Protein AF-A0A2E8X3C1-F1 (afdb_monomer_lite)

Foldseek 3Di:
DDPLVVLVVLLVCLVVVLVVLLVCLVPPPPDQQLVSLVVSLVSNVSNLVSLVVLCVVPPDPLSVQLSVLLVQLSVQLSVLSNQCRVPPPDPVSPVVSVVSNLSSLLSNLSSQLSNLVRVCVDPSHDNVVSVVSNVVSVVVSCCSHPVDDVVVVVVVPD

Sequence (158 aa):
MTDKMVNGILFIVAGLGSIAAYLILGETGILDQSHTEKIAAYTLLTIPLAFMMTRNIERNNFIDSGLLIMIVGLSMGLVSDAINSSGATGADSTLFGDAIAWTGWSSMYLGIFITGIGYLRTNLFPQWLSALLSVTSFAMFAFLAVLNGEQLLSNGET

Radius of gyration: 17.05 Å; chains: 1; bounding box: 37×25×58 Å

Secondary structure (DSSP, 8-state):
--HHHHHHHHHHHHHHHHHHHHHHHHHS-SS-HHHHHHHHHHHHTHHHHHHHHHHTTS--HHHHHHHHHHHHHHHHHHHHHHHHHTT--SHHHHHHHHHHHHHHHHHHHHHHHHHHHHHHTSSSS-HHHHHHHHHHHHHHHHHHHHSSHHHHHHTS--

pLDDT: mean 79.9, std 12.93, range [41.78, 95.81]

Structure (mmCIF, N/CA/C/O backbone):
data_AF-A0A2E8X3C1-F1
#
_entry.id   AF-A0A2E8X3C1-F1
#
loop_
_atom_site.group_PDB
_atom_site.id
_atom_site.type_symbol
_atom_site.label_atom_id
_atom_site.label_alt_id
_atom_site.label_comp_id
_atom_site.label_asym_id
_atom_site.label_entity_id
_atom_site.label_seq_id
_atom_site.pdbx_PDB_ins_code
_atom_site.Cartn_x
_atom_site.Cartn_y
_atom_site.Cartn_z
_atom_site.occupancy
_atom_site.B_iso_or_equiv
_atom_site.auth_seq_id
_atom_site.auth_comp_id
_atom_site.auth_asym_id
_atom_site.auth_atom_id
_atom_site.pdbx_PDB_model_num
ATOM 1 N N . MET A 1 1 ? 0.989 7.546 26.681 1.00 55.31 1 MET A N 1
ATOM 2 C CA . MET A 1 1 ? 0.547 7.391 25.277 1.00 55.31 1 MET A CA 1
ATOM 3 C C . MET A 1 1 ? -0.078 6.011 25.166 1.00 55.31 1 MET A C 1
ATOM 5 O O . MET A 1 1 ? 0.496 5.100 25.743 1.00 55.31 1 MET A O 1
ATOM 9 N N . THR A 1 2 ? -1.256 5.845 24.562 1.00 76.69 2 THR A N 1
ATOM 10 C CA . THR A 1 2 ? -1.852 4.502 24.422 1.00 76.69 2 THR A CA 1
ATOM 11 C C . THR A 1 2 ? -1.201 3.769 23.250 1.00 76.69 2 THR A C 1
ATOM 13 O O . THR A 1 2 ? -0.805 4.415 22.279 1.00 76.69 2 THR A O 1
ATOM 16 N N . ASP A 1 3 ? -1.132 2.439 23.295 1.00 67.62 3 ASP A N 1
ATOM 17 C CA . ASP A 1 3 ? -0.560 1.627 22.205 1.00 67.62 3 ASP A CA 1
ATOM 18 C C . ASP A 1 3 ? -1.222 1.938 20.852 1.00 67.62 3 ASP A C 1
ATOM 20 O O . ASP A 1 3 ? -0.575 1.991 19.811 1.00 67.62 3 ASP A O 1
ATOM 24 N N . LYS A 1 4 ? -2.515 2.275 20.882 1.00 65.69 4 LYS A N 1
ATOM 25 C CA . LYS A 1 4 ? -3.293 2.728 19.722 1.00 65.69 4 LYS A CA 1
ATOM 26 C C . LYS A 1 4 ? -2.738 4.008 19.089 1.00 65.69 4 LYS A C 1
ATOM 28 O O . LYS A 1 4 ? -2.630 4.093 17.872 1.00 65.69 4 LYS A O 1
ATOM 33 N N . MET A 1 5 ? -2.349 4.994 19.900 1.00 65.75 5 MET 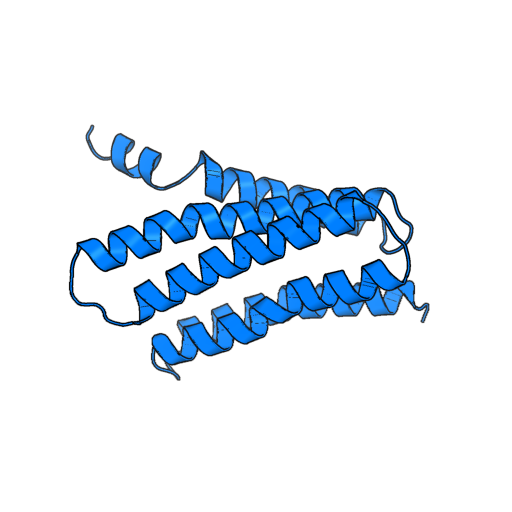A N 1
ATOM 34 C CA . MET A 1 5 ? -1.742 6.232 19.396 1.00 65.75 5 MET A CA 1
ATOM 35 C C . MET A 1 5 ? -0.353 5.988 18.800 1.00 65.75 5 MET A C 1
ATOM 37 O O . MET A 1 5 ? -0.009 6.608 17.799 1.00 65.75 5 MET A O 1
ATOM 41 N N . VAL A 1 6 ? 0.432 5.084 19.393 1.00 74.62 6 VAL A N 1
ATOM 42 C CA . VAL A 1 6 ? 1.778 4.748 18.905 1.00 74.62 6 VAL A CA 1
ATOM 43 C C . VAL A 1 6 ? 1.698 4.046 17.549 1.00 74.62 6 VAL A C 1
ATOM 45 O O . VAL A 1 6 ? 2.358 4.477 16.608 1.00 74.62 6 VAL A O 1
ATOM 48 N N . ASN A 1 7 ? 0.824 3.047 17.402 1.00 71.69 7 ASN A N 1
ATOM 49 C CA . ASN A 1 7 ? 0.598 2.373 16.117 1.00 71.69 7 ASN A CA 1
ATOM 50 C C . ASN A 1 7 ? 0.016 3.324 15.062 1.00 71.69 7 ASN A C 1
ATOM 52 O O . ASN A 1 7 ? 0.443 3.302 13.910 1.00 71.69 7 ASN A O 1
ATOM 56 N N . GLY A 1 8 ? -0.883 4.214 15.495 1.00 69.31 8 GLY A N 1
ATOM 57 C CA . GLY A 1 8 ? -1.344 5.402 14.774 1.00 69.31 8 GLY A CA 1
ATOM 58 C C . GLY A 1 8 ? -0.228 6.161 14.066 1.00 69.31 8 GLY A C 1
ATOM 59 O O . GLY A 1 8 ? -0.258 6.387 12.858 1.00 69.31 8 GLY A O 1
ATOM 60 N N . ILE A 1 9 ? 0.768 6.557 14.848 1.00 74.19 9 ILE A N 1
ATOM 61 C CA . ILE A 1 9 ? 1.881 7.389 14.397 1.00 74.19 9 ILE A CA 1
ATOM 62 C C . ILE A 1 9 ? 2.865 6.586 13.558 1.00 74.19 9 ILE A C 1
ATOM 64 O O . ILE A 1 9 ? 3.290 7.076 12.519 1.00 74.19 9 ILE A O 1
ATOM 68 N N . LEU A 1 10 ? 3.192 5.355 13.957 1.00 74.81 10 LEU A N 1
ATOM 69 C CA . LEU A 1 10 ? 4.074 4.482 13.178 1.00 74.81 10 LEU A CA 1
ATOM 70 C C . LEU A 1 10 ? 3.518 4.239 11.773 1.00 74.81 10 LEU A C 1
ATOM 72 O O . LEU A 1 10 ? 4.270 4.269 10.804 1.00 74.81 10 LEU A O 1
ATOM 76 N N . PHE A 1 11 ? 2.200 4.083 11.657 1.00 73.81 11 PHE A N 1
ATOM 77 C CA . PHE A 1 11 ? 1.514 3.962 10.380 1.00 73.81 11 PHE A CA 1
ATOM 78 C C . PHE A 1 11 ? 1.674 5.211 9.498 1.00 73.81 11 PHE A C 1
ATOM 80 O O . PHE A 1 11 ? 2.065 5.106 8.336 1.00 73.81 11 PHE A O 1
ATOM 87 N N . ILE A 1 12 ? 1.424 6.399 10.059 1.00 76.00 12 ILE A N 1
ATOM 88 C CA . ILE A 1 12 ? 1.573 7.676 9.344 1.00 76.00 12 ILE A CA 1
ATOM 89 C C . ILE A 1 12 ? 3.032 7.906 8.931 1.00 76.00 12 ILE A C 1
ATOM 91 O O . ILE A 1 12 ? 3.294 8.311 7.801 1.00 76.00 12 ILE A O 1
ATOM 95 N N . VAL A 1 13 ? 3.982 7.628 9.826 1.00 80.00 13 VAL A N 1
ATOM 96 C CA . VAL A 1 13 ? 5.418 7.800 9.576 1.00 80.00 13 VAL A CA 1
ATOM 97 C C . VAL A 1 13 ? 5.910 6.834 8.500 1.00 80.00 13 VAL A C 1
ATOM 99 O O . VAL A 1 13 ? 6.652 7.260 7.623 1.00 80.00 13 VAL A O 1
ATOM 102 N N . ALA A 1 14 ? 5.478 5.571 8.509 1.00 77.19 14 ALA A N 1
ATOM 103 C CA . ALA A 1 14 ? 5.839 4.610 7.467 1.00 77.19 14 ALA A CA 1
ATOM 104 C C . ALA A 1 14 ? 5.252 5.002 6.099 1.00 77.19 14 ALA A C 1
ATOM 106 O O . ALA A 1 14 ? 5.962 5.004 5.093 1.00 77.19 14 ALA A O 1
ATOM 107 N N . GLY A 1 15 ? 3.976 5.401 6.062 1.00 73.44 15 GLY A N 1
ATOM 108 C CA . GLY A 1 15 ? 3.302 5.843 4.838 1.00 73.44 15 GLY A CA 1
ATOM 109 C C . GLY A 1 15 ? 3.910 7.106 4.230 1.00 73.44 15 GLY A C 1
ATOM 110 O O . GLY A 1 15 ? 4.277 7.118 3.061 1.00 73.44 15 GLY A O 1
ATOM 111 N N . LEU A 1 16 ? 4.055 8.170 5.019 1.00 78.12 16 LEU A N 1
ATOM 112 C CA . LEU A 1 16 ? 4.604 9.437 4.526 1.00 78.12 16 LEU A CA 1
ATOM 113 C C . LEU A 1 16 ? 6.117 9.375 4.325 1.00 78.12 16 LEU A C 1
ATOM 115 O O . LEU A 1 16 ? 6.626 9.947 3.367 1.00 78.12 16 LEU A O 1
ATOM 119 N N . GLY A 1 17 ? 6.835 8.682 5.209 1.00 77.25 17 GLY A N 1
ATOM 120 C CA . GLY A 1 17 ? 8.289 8.564 5.145 1.00 77.25 17 GLY A CA 1
ATOM 121 C C . GLY A 1 17 ? 8.756 7.832 3.892 1.00 77.25 17 GLY A C 1
ATOM 122 O O . GLY A 1 17 ? 9.735 8.247 3.278 1.00 77.25 17 GLY A O 1
ATOM 123 N N . SER A 1 18 ? 8.027 6.799 3.466 1.00 74.00 18 SER A N 1
ATOM 124 C CA . SER A 1 18 ? 8.347 6.067 2.238 1.00 74.00 18 SER A CA 1
ATOM 125 C C . SER A 1 18 ? 8.106 6.875 0.967 1.00 74.00 18 SER A C 1
ATOM 127 O O . SER A 1 18 ? 8.968 6.893 0.091 1.00 74.00 18 SER A O 1
ATOM 129 N N . ILE A 1 19 ? 7.005 7.624 0.902 1.00 74.38 19 ILE A N 1
ATOM 130 C CA . ILE A 1 19 ? 6.716 8.524 -0.224 1.00 74.38 19 ILE A CA 1
ATOM 131 C C . ILE A 1 19 ? 7.715 9.689 -0.266 1.00 74.38 19 ILE A C 1
ATOM 133 O O . ILE A 1 19 ? 8.220 10.036 -1.330 1.00 74.38 19 ILE A O 1
ATOM 137 N N . ALA A 1 20 ? 8.043 10.281 0.884 1.00 76.31 20 ALA A N 1
ATOM 138 C CA . ALA A 1 20 ? 9.022 11.362 0.959 1.00 76.31 20 ALA A CA 1
ATOM 139 C C . ALA A 1 20 ? 10.423 10.896 0.535 1.00 76.31 20 ALA A C 1
ATOM 141 O O . ALA A 1 20 ? 11.105 11.612 -0.193 1.00 76.31 20 ALA A O 1
ATOM 142 N N . ALA A 1 21 ? 10.839 9.691 0.942 1.00 71.19 21 ALA A N 1
ATOM 143 C CA . ALA A 1 21 ? 12.101 9.106 0.500 1.00 71.19 21 ALA A CA 1
ATOM 144 C C . ALA A 1 21 ? 12.136 8.917 -1.024 1.00 71.19 21 ALA A C 1
ATOM 146 O O . ALA A 1 21 ? 13.136 9.268 -1.644 1.00 71.19 21 ALA A O 1
ATOM 147 N N . TYR A 1 22 ? 11.041 8.435 -1.624 1.00 71.19 22 TYR A N 1
ATOM 148 C CA . TYR A 1 22 ? 10.916 8.316 -3.079 1.00 71.19 22 TYR A CA 1
ATOM 149 C C . TYR A 1 22 ? 11.079 9.671 -3.784 1.00 71.19 22 TYR A C 1
ATOM 151 O O . TYR A 1 22 ? 11.942 9.807 -4.646 1.00 71.19 22 TYR A O 1
ATOM 159 N N . LEU A 1 23 ? 10.324 10.696 -3.370 1.00 74.06 23 LEU A N 1
ATOM 160 C CA . LEU A 1 23 ? 10.369 12.022 -4.003 1.00 74.06 23 LEU A CA 1
ATOM 161 C C . LEU A 1 23 ? 11.751 12.685 -3.878 1.00 74.06 23 LEU A C 1
ATOM 163 O O . LEU A 1 23 ? 12.280 13.210 -4.854 1.00 74.06 23 LEU A O 1
ATOM 167 N N . ILE A 1 24 ? 12.366 12.623 -2.692 1.00 73.38 24 ILE A N 1
ATOM 168 C CA . ILE A 1 24 ? 13.676 13.243 -2.441 1.00 73.38 24 ILE A CA 1
ATOM 169 C C . ILE A 1 24 ? 14.775 12.543 -3.246 1.00 73.38 24 ILE A C 1
ATOM 171 O O . ILE A 1 24 ? 15.628 13.206 -3.832 1.00 73.38 24 ILE A O 1
ATOM 175 N N . LEU A 1 25 ? 14.794 11.211 -3.278 1.00 67.25 25 LEU A N 1
ATOM 176 C CA . LEU A 1 25 ? 15.843 10.476 -3.989 1.00 67.25 25 LEU A CA 1
ATOM 177 C C . LEU A 1 25 ? 15.652 10.531 -5.512 1.00 67.25 25 LEU A C 1
ATOM 179 O O . LEU A 1 25 ? 16.645 10.586 -6.235 1.00 67.25 25 LEU A O 1
ATOM 183 N N . GLY A 1 26 ? 14.401 10.583 -5.982 1.00 63.66 26 GLY A N 1
ATOM 184 C CA . GLY A 1 26 ? 14.023 10.766 -7.387 1.00 63.66 26 GLY A CA 1
ATOM 185 C C . GLY A 1 26 ? 14.510 12.082 -7.982 1.00 63.66 26 GLY A C 1
ATOM 186 O O . GLY A 1 26 ? 15.175 12.090 -9.015 1.00 63.66 26 GLY A O 1
ATOM 187 N N . GLU A 1 27 ? 14.211 13.202 -7.323 1.00 62.44 27 GLU A N 1
ATOM 188 C CA . GLU A 1 27 ? 14.432 14.535 -7.901 1.00 62.44 27 GLU A CA 1
ATOM 189 C C . GLU A 1 27 ? 15.854 15.075 -7.708 1.00 62.44 27 GLU A C 1
ATOM 191 O O . GLU A 1 27 ? 16.288 15.964 -8.440 1.00 62.44 27 GLU A O 1
ATOM 196 N N . THR A 1 28 ? 16.604 14.564 -6.730 1.00 62.72 28 THR A N 1
ATOM 197 C CA . THR A 1 28 ? 17.906 15.149 -6.369 1.00 62.72 28 THR A CA 1
ATOM 198 C C . THR A 1 28 ? 19.052 14.754 -7.299 1.00 62.72 28 THR A C 1
ATOM 200 O O . THR A 1 28 ? 20.099 15.401 -7.261 1.00 62.72 28 THR A O 1
ATOM 203 N N . GLY A 1 29 ? 18.899 13.706 -8.118 1.00 63.56 29 GLY A N 1
ATOM 204 C CA . GLY A 1 29 ? 19.942 13.231 -9.040 1.00 63.56 29 GLY A CA 1
ATOM 205 C C . GLY A 1 29 ? 21.239 12.771 -8.354 1.00 63.56 29 GLY A C 1
ATOM 206 O O . GLY A 1 29 ? 22.264 12.615 -9.014 1.00 63.56 29 GLY A O 1
ATOM 207 N N . ILE A 1 30 ? 21.214 12.581 -7.028 1.00 67.81 30 ILE A N 1
ATOM 208 C CA . ILE A 1 30 ? 22.369 12.154 -6.220 1.00 67.81 30 ILE A CA 1
ATOM 209 C C . ILE A 1 30 ? 22.742 10.697 -6.527 1.00 67.81 30 ILE A C 1
ATOM 211 O O . ILE A 1 30 ? 23.906 10.312 -6.417 1.00 67.81 30 ILE A O 1
ATOM 215 N N . LEU A 1 31 ? 21.752 9.890 -6.905 1.00 70.38 31 LEU A N 1
ATOM 216 C CA . LEU A 1 31 ? 21.889 8.484 -7.261 1.00 70.38 31 LEU A CA 1
ATOM 217 C C . LEU A 1 31 ? 21.477 8.286 -8.720 1.00 70.38 31 LEU A C 1
ATOM 219 O O . LEU A 1 31 ? 20.646 9.031 -9.242 1.00 70.38 31 LEU A O 1
ATOM 223 N N . ASP A 1 32 ? 22.048 7.271 -9.375 1.00 76.75 32 ASP A N 1
ATOM 224 C CA . ASP A 1 32 ? 21.507 6.841 -10.662 1.00 76.75 32 ASP A CA 1
ATOM 225 C C . ASP A 1 32 ? 20.077 6.302 -10.487 1.00 76.75 32 ASP A C 1
ATOM 227 O O . ASP A 1 32 ? 19.683 5.859 -9.404 1.00 76.75 32 ASP A O 1
ATOM 231 N N . GLN A 1 33 ? 19.298 6.341 -11.568 1.00 75.31 33 GLN A N 1
ATOM 232 C CA . GLN A 1 33 ? 17.888 5.955 -11.551 1.00 75.31 33 GLN A CA 1
ATOM 233 C C . GLN A 1 33 ? 17.676 4.538 -10.989 1.00 75.31 33 GLN A C 1
ATOM 235 O O . GLN A 1 33 ? 16.772 4.324 -10.189 1.00 75.31 33 GLN A O 1
ATOM 240 N N . SER A 1 34 ? 18.542 3.577 -11.328 1.00 76.12 34 SER A N 1
ATOM 241 C CA . SER A 1 34 ? 18.418 2.195 -10.842 1.00 76.12 34 SER A CA 1
ATOM 242 C C . SER A 1 34 ? 18.633 2.078 -9.330 1.00 76.12 34 SER A C 1
ATOM 244 O O . SER A 1 34 ? 17.955 1.298 -8.657 1.00 76.12 34 SER A O 1
ATOM 246 N N . HIS A 1 35 ? 19.573 2.834 -8.765 1.00 79.50 35 HIS A N 1
ATOM 247 C CA . HIS A 1 35 ? 19.814 2.871 -7.326 1.00 79.50 35 HIS A CA 1
ATOM 248 C C . HIS A 1 35 ? 18.707 3.619 -6.589 1.00 79.50 35 HIS A C 1
ATOM 250 O O . HIS A 1 35 ? 18.288 3.165 -5.522 1.00 79.50 35 HIS A O 1
ATOM 256 N N . THR A 1 36 ? 18.200 4.709 -7.163 1.00 80.06 36 THR A N 1
ATOM 257 C CA . THR A 1 36 ? 17.057 5.445 -6.621 1.00 80.06 36 THR A CA 1
ATOM 258 C C . THR A 1 36 ? 15.829 4.550 -6.490 1.00 80.06 36 THR A C 1
ATOM 260 O O . THR A 1 36 ? 15.280 4.448 -5.391 1.00 80.06 36 THR A O 1
ATOM 263 N N . GLU A 1 37 ? 15.461 3.819 -7.547 1.00 77.81 37 GLU A N 1
ATOM 264 C CA . GLU A 1 37 ? 14.296 2.925 -7.514 1.00 77.81 37 GLU A CA 1
ATOM 265 C C . GLU A 1 37 ? 14.455 1.797 -6.488 1.00 77.81 37 GLU A C 1
ATOM 267 O O . GLU A 1 37 ? 13.516 1.452 -5.774 1.00 77.81 37 GLU A O 1
ATOM 272 N N . LYS A 1 38 ? 15.665 1.250 -6.318 1.00 82.06 38 LYS A N 1
ATOM 273 C CA . LYS A 1 38 ? 15.919 0.216 -5.297 1.00 82.06 38 LYS A CA 1
ATOM 274 C C . LYS A 1 38 ? 15.720 0.740 -3.877 1.00 82.06 38 LYS A C 1
ATOM 276 O O . LYS A 1 38 ? 15.125 0.052 -3.049 1.00 82.06 38 LYS A O 1
ATOM 281 N N . ILE A 1 39 ? 16.221 1.936 -3.570 1.00 81.19 39 ILE A N 1
ATOM 282 C CA . ILE A 1 39 ? 16.062 2.516 -2.229 1.00 81.19 39 ILE A CA 1
ATOM 283 C C . ILE A 1 39 ? 14.600 2.896 -1.983 1.00 81.19 39 ILE A C 1
ATOM 285 O O . ILE A 1 39 ? 14.072 2.638 -0.895 1.00 81.19 39 ILE A O 1
ATOM 289 N N . ALA A 1 40 ? 13.924 3.443 -2.993 1.00 79.81 40 ALA A N 1
ATOM 290 C CA . ALA A 1 40 ? 12.493 3.694 -2.932 1.00 79.81 40 ALA A CA 1
ATOM 291 C C . ALA A 1 40 ? 11.706 2.408 -2.661 1.00 79.81 40 ALA A C 1
ATOM 293 O O . ALA A 1 40 ? 10.904 2.376 -1.728 1.00 79.81 40 ALA A O 1
ATOM 294 N N . ALA A 1 41 ? 12.012 1.325 -3.378 1.00 82.44 41 ALA A N 1
ATOM 295 C CA . ALA A 1 41 ? 11.397 0.017 -3.187 1.00 82.44 41 ALA A CA 1
ATOM 296 C C . ALA A 1 41 ? 11.529 -0.480 -1.742 1.00 82.44 41 ALA A C 1
ATOM 298 O O . ALA A 1 41 ? 10.536 -0.854 -1.114 1.00 82.44 41 ALA A O 1
ATOM 299 N N . TYR A 1 42 ? 12.738 -0.432 -1.172 1.00 83.00 42 TYR A N 1
ATOM 300 C CA . TYR A 1 42 ? 12.967 -0.841 0.218 1.00 83.00 42 TYR A CA 1
ATOM 301 C C . TYR A 1 42 ? 12.185 0.010 1.213 1.00 83.00 42 TYR A C 1
ATOM 303 O O . TYR A 1 42 ? 11.691 -0.505 2.217 1.00 83.00 42 TYR A O 1
ATOM 311 N N . THR A 1 43 ? 12.040 1.301 0.928 1.00 82.06 43 THR A N 1
ATOM 312 C CA . THR A 1 43 ? 11.308 2.202 1.813 1.00 82.06 43 THR A CA 1
ATOM 313 C C . THR A 1 43 ? 9.798 1.992 1.684 1.00 82.06 43 THR A C 1
ATOM 315 O O . THR A 1 43 ? 9.104 1.954 2.696 1.00 82.06 43 THR A O 1
ATOM 318 N N . LEU A 1 44 ? 9.268 1.758 0.482 1.00 84.88 44 LEU A N 1
ATOM 319 C CA . LEU A 1 44 ? 7.847 1.466 0.249 1.00 84.88 44 LEU A CA 1
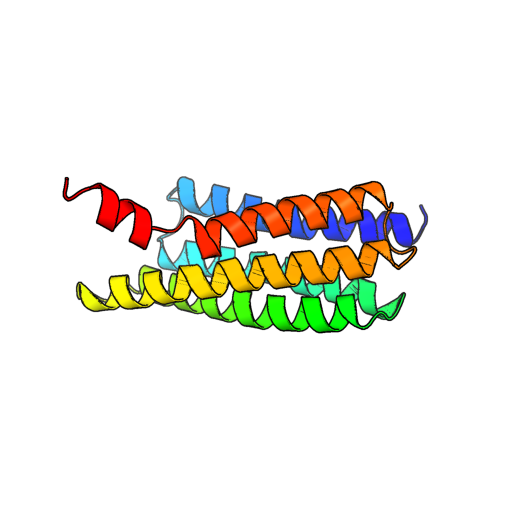ATOM 320 C C . LEU A 1 44 ? 7.392 0.154 0.903 1.00 84.88 44 LEU A C 1
ATOM 322 O O . LEU A 1 44 ? 6.258 0.067 1.378 1.00 84.88 44 LEU A O 1
ATOM 326 N N . LEU A 1 45 ? 8.282 -0.833 1.050 1.00 86.25 45 LEU A N 1
ATOM 327 C CA . LEU A 1 45 ? 8.000 -2.063 1.805 1.00 86.25 45 LEU A CA 1
ATOM 328 C C . LEU A 1 45 ? 7.680 -1.813 3.292 1.00 86.25 45 LEU A C 1
ATOM 330 O O . LEU A 1 45 ? 7.082 -2.673 3.943 1.00 86.25 45 LEU A O 1
ATOM 334 N N . THR A 1 46 ? 8.004 -0.636 3.841 1.00 84.62 46 THR A N 1
ATOM 335 C CA . THR A 1 46 ? 7.620 -0.274 5.216 1.00 84.62 46 THR A CA 1
ATOM 336 C C . THR A 1 46 ? 6.108 -0.113 5.389 1.00 84.62 46 THR A C 1
ATOM 338 O O . THR A 1 46 ? 5.605 -0.327 6.493 1.00 84.62 46 THR A O 1
ATOM 341 N N . ILE A 1 47 ? 5.366 0.181 4.313 1.00 83.81 47 ILE A N 1
ATOM 342 C CA . ILE A 1 47 ? 3.909 0.346 4.345 1.00 83.81 47 ILE A CA 1
ATOM 343 C C . ILE A 1 47 ? 3.220 -0.978 4.745 1.00 83.81 47 ILE A C 1
ATOM 345 O O . ILE A 1 47 ? 2.586 -1.005 5.806 1.00 83.81 47 ILE A O 1
ATOM 349 N N . PRO A 1 48 ? 3.362 -2.102 4.002 1.00 86.38 48 PRO A N 1
ATOM 350 C CA . PRO A 1 48 ? 2.813 -3.396 4.418 1.00 86.38 48 PRO A CA 1
ATOM 351 C C . PRO A 1 48 ? 3.267 -3.848 5.808 1.00 86.38 48 PRO A C 1
ATOM 353 O O . PRO A 1 48 ? 2.474 -4.423 6.552 1.00 86.38 48 PRO A O 1
ATOM 356 N N . LEU A 1 49 ? 4.520 -3.573 6.187 1.00 83.50 49 LEU A N 1
ATOM 357 C CA . LEU A 1 49 ? 5.038 -3.917 7.515 1.00 83.50 49 LEU A CA 1
ATOM 358 C C . LEU A 1 49 ? 4.294 -3.168 8.626 1.00 83.50 49 LEU A C 1
ATOM 360 O O . LEU A 1 49 ? 3.917 -3.780 9.626 1.00 83.50 49 LEU A O 1
ATOM 364 N N . ALA A 1 50 ? 4.013 -1.877 8.437 1.00 80.25 50 ALA A N 1
ATOM 365 C CA . ALA A 1 50 ? 3.216 -1.100 9.380 1.00 80.25 50 ALA A CA 1
ATOM 366 C C . ALA A 1 50 ? 1.796 -1.674 9.520 1.00 80.25 50 ALA A C 1
ATOM 368 O O . ALA A 1 50 ? 1.307 -1.860 10.635 1.00 80.25 50 ALA A O 1
ATOM 369 N N . PHE A 1 51 ? 1.159 -2.050 8.406 1.00 80.25 51 PHE A N 1
ATOM 370 C CA . PHE A 1 51 ? -0.137 -2.732 8.427 1.00 80.25 51 PHE A CA 1
ATOM 371 C C . PHE A 1 51 ? -0.065 -4.097 9.145 1.00 80.25 51 PHE A C 1
ATOM 373 O O . PHE A 1 51 ? -0.924 -4.403 9.975 1.00 80.25 51 PHE A O 1
ATOM 380 N N . MET A 1 52 ? 0.989 -4.891 8.929 1.00 82.50 52 MET A N 1
ATOM 381 C CA . MET A 1 52 ? 1.212 -6.164 9.634 1.00 82.50 52 MET A CA 1
ATOM 382 C C . MET A 1 52 ? 1.400 -6.007 11.144 1.00 82.50 52 MET A C 1
ATOM 384 O O . MET A 1 52 ? 1.003 -6.890 11.898 1.00 82.50 52 MET A O 1
ATOM 388 N N . MET A 1 53 ? 1.980 -4.909 11.622 1.00 78.12 53 MET A N 1
ATOM 389 C CA . MET A 1 53 ? 2.100 -4.687 13.066 1.00 78.12 53 MET A CA 1
ATOM 390 C C . MET A 1 53 ? 0.731 -4.467 13.722 1.00 78.12 53 MET A C 1
ATOM 392 O O . MET A 1 53 ? 0.498 -4.931 14.837 1.00 78.12 53 MET A O 1
ATOM 396 N N . THR A 1 54 ? -0.211 -3.837 13.015 1.00 74.75 54 THR A N 1
ATOM 397 C CA . THR A 1 54 ? -1.552 -3.546 13.553 1.00 74.75 54 THR A CA 1
ATOM 398 C C . THR A 1 54 ? -2.469 -4.770 13.587 1.00 74.75 54 THR A C 1
ATOM 400 O O . THR A 1 54 ? -3.251 -4.923 14.527 1.00 74.75 54 THR A O 1
ATOM 403 N N . ARG A 1 55 ? -2.341 -5.696 12.622 1.00 72.12 55 ARG A N 1
ATOM 404 C CA . ARG A 1 55 ? -3.185 -6.907 12.554 1.00 72.12 55 ARG A CA 1
ATOM 405 C C . ARG A 1 55 ? -2.972 -7.859 13.735 1.00 72.12 55 ARG A C 1
ATOM 407 O O . ARG A 1 55 ? -3.857 -8.644 14.064 1.00 72.12 55 ARG A O 1
ATOM 414 N N . ASN A 1 56 ? -1.797 -7.805 14.367 1.00 71.75 56 ASN A N 1
ATOM 415 C CA . ASN A 1 56 ? -1.489 -8.607 15.553 1.00 71.75 56 ASN A CA 1
ATOM 416 C C . ASN A 1 56 ? -2.254 -8.138 16.800 1.00 71.75 56 ASN A C 1
ATOM 418 O O . ASN A 1 56 ? -2.301 -8.865 17.788 1.00 71.75 56 ASN A O 1
ATOM 422 N N . ILE A 1 57 ? -2.853 -6.947 16.753 1.00 76.50 57 ILE A N 1
ATOM 423 C CA . ILE A 1 57 ? -3.558 -6.327 17.876 1.00 76.50 57 ILE A CA 1
ATOM 424 C C . ILE A 1 57 ? -5.060 -6.596 17.778 1.00 76.50 57 ILE A C 1
ATOM 426 O O . ILE A 1 57 ? -5.681 -6.985 18.763 1.00 76.50 57 ILE A O 1
ATOM 430 N N . GLU A 1 58 ? -5.647 -6.418 16.593 1.00 80.44 58 GLU A N 1
ATOM 431 C CA . GLU A 1 58 ? -7.072 -6.654 16.352 1.00 80.44 58 GLU A CA 1
ATOM 432 C C . GLU A 1 58 ? -7.258 -7.314 14.981 1.00 80.44 58 GLU A C 1
ATOM 434 O O . GLU A 1 58 ? -6.898 -6.749 13.946 1.00 80.44 58 GLU A O 1
ATOM 439 N N . ARG A 1 59 ? -7.798 -8.539 14.969 1.00 80.69 59 ARG A N 1
ATOM 440 C CA . ARG A 1 59 ? -7.994 -9.306 13.732 1.00 80.69 59 ARG A CA 1
ATOM 441 C C . ARG A 1 59 ? -9.239 -8.841 12.993 1.00 80.69 59 ARG A C 1
ATOM 443 O O . ARG A 1 59 ? -10.320 -8.760 13.572 1.00 80.69 59 ARG A O 1
ATOM 450 N N . ASN A 1 60 ? -9.100 -8.621 11.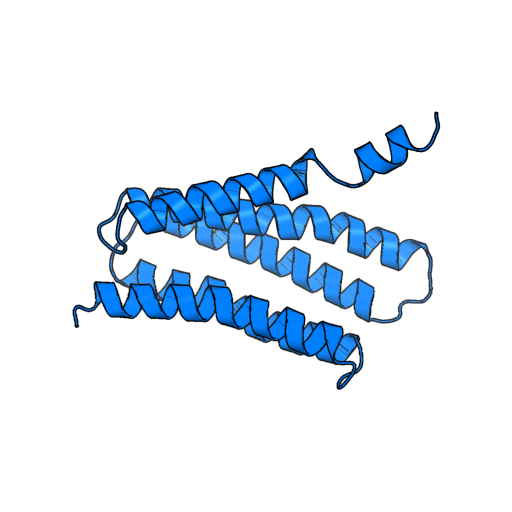691 1.00 89.50 60 ASN A N 1
ATOM 451 C CA . ASN A 1 60 ? -10.209 -8.280 10.815 1.00 89.50 60 ASN A CA 1
ATOM 452 C C . ASN A 1 60 ? -9.934 -8.797 9.399 1.00 89.50 60 ASN A C 1
ATOM 454 O O . ASN A 1 60 ? -8.886 -8.506 8.826 1.00 89.50 60 ASN A O 1
ATOM 458 N N . ASN A 1 61 ? -10.893 -9.520 8.815 1.00 92.19 61 ASN A N 1
ATOM 459 C CA . ASN A 1 61 ? -10.725 -10.123 7.490 1.00 92.19 61 ASN A CA 1
ATOM 460 C C . ASN A 1 61 ? -10.463 -9.081 6.390 1.00 92.19 61 ASN A C 1
ATOM 462 O O . ASN A 1 61 ? -9.728 -9.369 5.456 1.00 92.19 61 ASN A O 1
ATOM 466 N N . PHE A 1 62 ? -11.009 -7.865 6.505 1.00 92.38 62 PHE A N 1
ATOM 467 C CA . PHE A 1 62 ? -10.741 -6.793 5.542 1.00 92.38 62 PHE A CA 1
ATOM 468 C C . PHE A 1 62 ? -9.298 -6.289 5.636 1.00 92.38 62 PHE A C 1
ATOM 470 O O . PHE A 1 62 ? -8.686 -6.035 4.606 1.00 92.38 62 PHE A O 1
ATOM 477 N N . ILE A 1 63 ? -8.731 -6.194 6.844 1.00 91.12 63 ILE A N 1
ATOM 478 C CA . ILE A 1 63 ? -7.316 -5.826 7.025 1.00 91.12 63 ILE A CA 1
ATOM 479 C C . ILE A 1 63 ? -6.424 -6.897 6.393 1.00 91.12 63 ILE A C 1
ATOM 481 O O . ILE A 1 63 ? -5.502 -6.576 5.650 1.00 91.12 63 ILE A O 1
ATOM 485 N N . ASP A 1 64 ? -6.737 -8.170 6.632 1.00 91.06 64 ASP A N 1
ATOM 486 C CA . ASP A 1 64 ? -5.958 -9.291 6.107 1.00 91.06 64 ASP A CA 1
ATOM 487 C C . ASP A 1 64 ? -6.040 -9.392 4.575 1.00 91.06 64 ASP A C 1
ATOM 489 O O . ASP A 1 64 ? -5.013 -9.515 3.906 1.00 91.06 64 ASP A O 1
ATOM 493 N N . SER A 1 65 ? -7.241 -9.298 3.998 1.00 93.88 65 SER A N 1
ATOM 494 C CA . SER A 1 65 ? -7.427 -9.307 2.543 1.00 93.88 65 SER A CA 1
ATOM 495 C C . SER A 1 65 ? -6.825 -8.069 1.877 1.00 93.88 65 SER A C 1
ATOM 497 O O . SER A 1 65 ? -6.181 -8.191 0.838 1.00 93.88 65 SER A O 1
ATOM 499 N N . GLY A 1 66 ? -6.997 -6.889 2.476 1.00 94.12 66 GLY A N 1
ATOM 500 C CA . GLY A 1 66 ? -6.436 -5.642 1.963 1.00 94.12 66 GLY A CA 1
ATOM 501 C C . GLY A 1 66 ? -4.908 -5.650 1.963 1.00 94.12 66 GLY A C 1
ATOM 502 O O . GLY A 1 66 ? -4.298 -5.281 0.961 1.00 94.12 66 GLY A O 1
ATOM 503 N N . LEU A 1 67 ? -4.286 -6.168 3.026 1.00 92.38 67 LEU A N 1
ATOM 504 C CA . LEU A 1 67 ? -2.839 -6.362 3.102 1.00 92.38 67 LEU A CA 1
ATOM 505 C C . LEU A 1 67 ? -2.326 -7.306 2.005 1.00 92.38 67 LEU A C 1
ATOM 507 O O . LEU A 1 67 ? -1.308 -7.014 1.382 1.00 92.38 67 LEU A O 1
ATOM 511 N N . LEU A 1 68 ? -3.018 -8.420 1.742 1.00 94.31 68 LEU A N 1
ATOM 512 C CA . LEU A 1 68 ? -2.627 -9.352 0.677 1.00 94.31 68 LEU A CA 1
ATOM 513 C C . LEU A 1 68 ? -2.661 -8.685 -0.701 1.00 94.31 68 LEU A C 1
ATOM 515 O O . LEU A 1 68 ? -1.688 -8.773 -1.446 1.00 94.31 68 LEU A O 1
ATOM 519 N N . ILE A 1 69 ? -3.749 -7.980 -1.018 1.00 95.38 69 ILE A N 1
ATOM 520 C CA . ILE A 1 69 ? -3.895 -7.256 -2.289 1.00 95.38 69 ILE A CA 1
ATOM 521 C C . ILE A 1 69 ? -2.808 -6.182 -2.420 1.00 95.38 69 ILE A C 1
ATOM 523 O O . ILE A 1 69 ? -2.194 -6.048 -3.476 1.00 95.38 69 ILE A O 1
ATOM 527 N N . MET A 1 70 ? -2.519 -5.466 -1.331 1.00 93.94 70 MET A N 1
ATOM 528 C CA . MET A 1 70 ? -1.477 -4.444 -1.290 1.00 93.94 70 MET A CA 1
ATOM 529 C C . MET A 1 70 ? -0.090 -5.015 -1.575 1.00 93.94 70 MET A C 1
ATOM 531 O O . MET A 1 70 ? 0.633 -4.440 -2.378 1.00 93.94 70 MET A O 1
ATOM 535 N N . ILE A 1 71 ? 0.279 -6.142 -0.957 1.00 93.62 71 ILE A N 1
ATOM 536 C CA . ILE A 1 71 ? 1.578 -6.793 -1.182 1.00 93.62 71 ILE A CA 1
ATOM 537 C C . ILE A 1 71 ? 1.705 -7.265 -2.634 1.00 93.62 71 ILE A C 1
ATOM 539 O O . ILE A 1 71 ? 2.761 -7.081 -3.241 1.00 93.62 71 ILE A O 1
ATOM 543 N N . VAL A 1 72 ? 0.642 -7.841 -3.204 1.00 95.31 72 VAL A N 1
ATOM 544 C CA . VAL A 1 72 ? 0.629 -8.279 -4.609 1.00 95.31 72 VAL A CA 1
ATOM 545 C C . VAL A 1 72 ? 0.802 -7.083 -5.549 1.00 95.31 72 VAL A C 1
ATOM 547 O O . VAL A 1 72 ? 1.710 -7.093 -6.376 1.00 95.31 72 VAL A O 1
ATOM 550 N N . GLY A 1 73 ? -0.010 -6.034 -5.383 1.00 94.56 73 GLY A N 1
ATOM 551 C CA . GLY A 1 73 ? 0.057 -4.829 -6.213 1.00 94.56 73 GLY A CA 1
ATOM 552 C C . GLY A 1 73 ? 1.394 -4.099 -6.096 1.00 94.56 73 GLY A C 1
ATOM 553 O O . GLY A 1 73 ? 2.012 -3.781 -7.109 1.00 94.56 73 GLY A O 1
ATOM 554 N N . LEU A 1 74 ? 1.893 -3.924 -4.868 1.00 92.44 74 LEU A N 1
ATOM 555 C CA . LEU A 1 74 ? 3.201 -3.321 -4.612 1.00 92.44 74 LEU A CA 1
ATOM 556 C C . LEU A 1 74 ? 4.310 -4.123 -5.298 1.00 92.44 74 LEU A C 1
ATOM 558 O O . LEU A 1 74 ? 5.150 -3.541 -5.969 1.00 92.44 74 LEU A O 1
ATOM 562 N N . SER A 1 75 ? 4.296 -5.455 -5.195 1.00 91.81 75 SER A N 1
ATOM 563 C CA . SER A 1 75 ? 5.308 -6.294 -5.850 1.00 91.81 75 SER A CA 1
ATOM 564 C C . SER A 1 75 ? 5.294 -6.123 -7.372 1.00 91.81 75 SER A C 1
ATOM 566 O O . SER A 1 75 ? 6.354 -6.031 -7.981 1.00 91.81 75 SER A O 1
ATOM 568 N N . MET A 1 76 ? 4.111 -6.032 -7.989 1.00 92.38 76 MET A N 1
ATOM 569 C CA . MET A 1 76 ? 3.981 -5.755 -9.424 1.00 92.38 76 MET A CA 1
ATOM 570 C C . MET A 1 76 ? 4.519 -4.367 -9.799 1.00 92.38 76 MET A C 1
ATOM 572 O O . MET A 1 76 ? 5.264 -4.257 -10.770 1.00 92.38 76 MET A O 1
ATOM 576 N N . GLY A 1 77 ? 4.182 -3.331 -9.024 1.00 90.62 77 GLY A N 1
ATOM 577 C CA . GLY A 1 77 ? 4.677 -1.965 -9.235 1.00 90.62 77 GLY A CA 1
ATOM 578 C C . GLY A 1 77 ? 6.201 -1.878 -9.135 1.00 90.62 77 GLY A C 1
ATOM 579 O O . GLY A 1 77 ? 6.853 -1.374 -10.040 1.00 90.62 77 GLY A O 1
ATOM 580 N N . LEU A 1 78 ? 6.789 -2.490 -8.104 1.00 89.94 78 LEU A N 1
ATOM 581 C CA . LEU A 1 78 ? 8.244 -2.522 -7.923 1.00 89.94 78 LEU A CA 1
ATOM 582 C C . LEU A 1 78 ? 8.969 -3.299 -9.032 1.00 89.94 78 LEU A C 1
ATOM 584 O O . LEU A 1 78 ? 10.078 -2.937 -9.419 1.00 89.94 78 LEU A O 1
ATOM 588 N N . VAL A 1 79 ? 8.362 -4.370 -9.555 1.00 89.94 79 VAL A N 1
ATOM 589 C CA . VAL A 1 79 ? 8.904 -5.094 -10.717 1.00 89.94 79 VAL A CA 1
ATOM 590 C C . VAL A 1 79 ? 8.872 -4.215 -11.966 1.00 89.94 79 VAL A C 1
ATOM 592 O O . VAL A 1 79 ? 9.857 -4.186 -12.701 1.00 89.94 79 VAL A O 1
ATOM 595 N N . SER A 1 80 ? 7.780 -3.482 -12.189 1.00 88.69 80 SER A N 1
ATOM 596 C CA . SER A 1 80 ? 7.675 -2.499 -13.272 1.00 88.69 80 SER A CA 1
ATOM 597 C C . SER A 1 80 ? 8.782 -1.444 -13.186 1.00 88.69 80 SER A C 1
ATOM 599 O O . SER A 1 80 ? 9.521 -1.250 -14.151 1.00 88.69 80 SER A O 1
ATOM 601 N N . ASP A 1 81 ? 8.954 -0.818 -12.022 1.00 85.94 81 ASP A N 1
ATOM 602 C CA . ASP A 1 81 ? 9.970 0.221 -11.822 1.00 85.94 81 ASP A CA 1
ATOM 603 C C . ASP A 1 81 ? 11.381 -0.336 -12.044 1.00 85.94 81 ASP A C 1
ATOM 605 O O . ASP A 1 81 ? 12.224 0.290 -12.691 1.00 85.94 81 ASP A O 1
ATOM 609 N N . ALA A 1 82 ? 11.640 -1.569 -11.602 1.00 85.88 82 ALA A N 1
ATOM 610 C CA . ALA A 1 82 ? 12.906 -2.239 -11.862 1.00 85.88 82 ALA A CA 1
ATOM 611 C C . ALA A 1 82 ? 13.151 -2.465 -13.367 1.00 85.88 82 ALA A C 1
ATOM 613 O O . ALA A 1 82 ? 14.265 -2.219 -13.831 1.00 85.88 82 ALA A O 1
ATOM 614 N N . ILE A 1 83 ? 12.138 -2.883 -14.135 1.00 84.69 83 ILE A N 1
ATOM 615 C CA . ILE A 1 83 ? 12.229 -3.038 -15.599 1.00 84.69 83 ILE A CA 1
ATOM 616 C C . ILE A 1 83 ? 12.529 -1.688 -16.254 1.00 84.69 83 ILE A C 1
ATOM 618 O O . ILE A 1 83 ? 13.498 -1.585 -17.011 1.00 84.69 83 ILE A O 1
ATOM 622 N N . ASN A 1 84 ? 11.769 -0.651 -15.908 1.00 82.19 84 ASN A N 1
ATOM 623 C CA . ASN A 1 84 ? 11.921 0.695 -16.462 1.00 82.19 84 ASN A CA 1
ATOM 624 C C . ASN A 1 84 ? 13.285 1.319 -16.118 1.00 82.19 84 ASN A C 1
ATOM 626 O O . ASN A 1 84 ? 13.889 1.997 -16.946 1.00 82.19 84 ASN A O 1
ATOM 630 N N . SER A 1 85 ? 13.824 1.024 -14.933 1.00 76.88 85 SER A N 1
ATOM 631 C CA . SER A 1 85 ? 15.141 1.495 -14.481 1.00 76.88 85 SER A CA 1
ATOM 632 C C . SER A 1 85 ? 16.330 0.676 -14.997 1.00 76.88 85 SER A C 1
ATOM 634 O O . SER A 1 85 ? 17.477 1.100 -14.854 1.00 76.88 85 SER A O 1
ATOM 636 N N . SER A 1 86 ? 16.091 -0.508 -15.576 1.00 73.12 86 SER A N 1
ATOM 637 C CA . SER A 1 86 ? 17.153 -1.450 -15.964 1.00 73.12 86 SER A CA 1
ATOM 638 C C . SER A 1 86 ? 17.977 -0.996 -17.172 1.00 73.12 86 SER A C 1
ATOM 640 O O . SER A 1 86 ? 18.999 -1.607 -17.487 1.00 73.12 86 SER A O 1
ATOM 642 N N . GLY A 1 87 ? 17.535 0.058 -17.865 1.00 61.38 87 GLY A N 1
ATOM 643 C CA . GLY A 1 87 ? 18.158 0.521 -19.101 1.00 61.38 87 GLY A CA 1
ATOM 644 C C . GLY A 1 87 ? 18.014 -0.478 -20.250 1.00 61.38 87 GLY A C 1
ATOM 645 O O . GLY A 1 87 ? 18.777 -0.393 -21.210 1.00 61.38 87 GLY A O 1
ATOM 646 N N . ALA A 1 88 ? 17.072 -1.428 -20.162 1.00 60.47 88 ALA A N 1
ATOM 647 C CA . ALA A 1 88 ? 16.720 -2.304 -21.271 1.00 60.47 88 ALA A CA 1
ATOM 648 C C . ALA A 1 88 ? 16.378 -1.443 -22.500 1.00 60.47 88 ALA A C 1
ATOM 650 O O . ALA A 1 88 ? 15.402 -0.692 -22.519 1.00 60.47 88 ALA A O 1
ATOM 651 N N . THR A 1 89 ? 17.246 -1.497 -23.507 1.00 48.06 89 THR A N 1
ATOM 652 C CA . THR A 1 89 ? 17.169 -0.685 -24.719 1.00 48.06 89 THR A CA 1
ATOM 653 C C . THR A 1 89 ? 16.282 -1.373 -25.751 1.00 48.06 89 THR A C 1
ATOM 655 O O . THR A 1 89 ? 16.744 -2.064 -26.655 1.00 48.06 89 THR A O 1
ATOM 658 N N . GLY A 1 90 ? 14.978 -1.166 -25.617 1.00 57.06 90 GLY A N 1
ATOM 659 C CA . GLY A 1 90 ? 13.975 -1.497 -26.622 1.00 57.06 90 GLY A CA 1
ATOM 660 C C . GLY A 1 90 ? 12.691 -0.738 -26.314 1.00 57.06 90 GLY A C 1
ATOM 661 O O . GLY A 1 90 ? 12.295 -0.666 -25.156 1.00 57.06 90 GLY A O 1
ATOM 662 N N . ALA A 1 91 ? 12.035 -0.169 -27.328 1.00 57.94 91 ALA A N 1
ATOM 663 C CA . ALA A 1 91 ? 10.749 0.513 -27.136 1.00 57.94 91 ALA A CA 1
ATOM 664 C C . ALA A 1 91 ? 9.717 -0.392 -26.427 1.00 57.94 91 ALA A C 1
ATOM 666 O O . ALA A 1 91 ? 8.889 0.087 -25.659 1.00 57.94 91 ALA A O 1
ATOM 667 N N . ASP A 1 92 ? 9.833 -1.710 -26.620 1.00 59.66 92 ASP A N 1
ATOM 668 C CA . ASP A 1 92 ? 8.966 -2.707 -25.999 1.00 59.66 92 ASP A CA 1
ATOM 669 C C . ASP A 1 92 ? 9.188 -2.853 -24.485 1.00 59.66 92 ASP A C 1
ATOM 671 O O . ASP A 1 92 ? 8.218 -3.041 -23.757 1.00 59.66 92 ASP A O 1
ATOM 675 N N . SER A 1 93 ? 10.417 -2.749 -23.959 1.00 59.25 93 SER A N 1
ATOM 676 C CA . SER A 1 93 ? 10.660 -2.981 -22.523 1.00 59.25 93 SER A CA 1
ATOM 677 C C . SER A 1 93 ? 10.058 -1.898 -21.631 1.00 59.25 93 SER A C 1
ATOM 679 O O . SER A 1 93 ? 9.546 -2.225 -20.563 1.00 59.25 93 SER A O 1
ATOM 681 N N . THR A 1 94 ? 10.051 -0.641 -22.082 1.00 65.06 94 THR A N 1
ATOM 682 C CA . THR A 1 94 ? 9.355 0.455 -21.387 1.00 65.06 94 THR A CA 1
ATOM 683 C C . THR A 1 94 ? 7.837 0.317 -21.495 1.00 65.06 94 THR A C 1
ATOM 685 O O . THR A 1 94 ? 7.134 0.525 -20.514 1.00 65.06 94 THR A O 1
ATOM 688 N N . LEU A 1 95 ? 7.319 -0.138 -22.645 1.00 70.81 95 LEU A N 1
ATOM 689 C CA . LEU A 1 95 ? 5.886 -0.415 -22.813 1.00 70.81 95 LEU A CA 1
ATOM 690 C C . LEU A 1 95 ? 5.404 -1.543 -21.887 1.00 70.81 95 LEU A C 1
ATOM 692 O O . LEU A 1 95 ? 4.322 -1.448 -21.308 1.00 70.81 95 LEU A O 1
ATOM 696 N N . PHE A 1 96 ? 6.209 -2.596 -21.714 1.00 78.06 96 PHE A N 1
ATOM 697 C CA . PHE A 1 96 ? 5.907 -3.685 -20.783 1.00 78.06 96 PHE A CA 1
ATOM 698 C C . PHE A 1 96 ? 5.935 -3.228 -19.323 1.00 78.06 96 PHE A C 1
ATOM 700 O O . PHE A 1 96 ? 5.027 -3.586 -18.572 1.00 78.06 96 PHE A O 1
ATOM 707 N N . GLY A 1 97 ? 6.949 -2.455 -18.922 1.00 81.25 97 GLY A N 1
ATOM 708 C CA . GLY A 1 97 ? 7.034 -1.894 -17.573 1.00 81.25 97 GLY A CA 1
ATOM 709 C C . GLY A 1 97 ? 5.817 -1.027 -17.264 1.00 81.25 97 GLY A C 1
ATOM 710 O O . GLY A 1 97 ? 5.059 -1.340 -16.348 1.00 81.25 97 GLY A O 1
ATOM 711 N N . ASP A 1 98 ? 5.540 -0.035 -18.107 1.00 81.88 98 ASP A N 1
ATOM 712 C CA . ASP A 1 98 ? 4.434 0.905 -17.911 1.00 81.88 98 ASP A CA 1
ATOM 713 C C . ASP A 1 98 ? 3.066 0.211 -17.852 1.00 81.88 98 ASP A C 1
ATOM 715 O O . ASP A 1 98 ? 2.250 0.523 -16.983 1.00 81.88 98 ASP A O 1
ATOM 719 N N . ALA A 1 99 ? 2.811 -0.782 -18.712 1.00 82.88 99 ALA A N 1
ATOM 720 C CA . ALA A 1 99 ? 1.563 -1.551 -18.681 1.00 82.88 99 ALA A CA 1
ATOM 721 C C . ALA A 1 99 ? 1.359 -2.291 -17.343 1.00 82.88 99 ALA A C 1
ATOM 723 O O . ALA A 1 99 ? 0.245 -2.344 -16.807 1.00 82.88 99 ALA A O 1
ATOM 724 N N . ILE A 1 100 ? 2.437 -2.840 -16.774 1.00 88.06 100 ILE A N 1
ATOM 725 C CA . ILE A 1 100 ? 2.412 -3.499 -15.463 1.00 88.06 100 ILE A CA 1
ATOM 726 C C . ILE A 1 100 ? 2.259 -2.459 -14.346 1.00 88.06 100 ILE A C 1
ATOM 728 O O . ILE A 1 100 ? 1.499 -2.712 -13.405 1.00 88.06 100 ILE A O 1
ATOM 732 N N . ALA A 1 101 ? 2.919 -1.300 -14.459 1.00 88.12 101 ALA A N 1
ATOM 733 C CA . ALA A 1 101 ? 2.907 -0.221 -13.471 1.00 88.12 101 ALA A CA 1
ATOM 734 C C . ALA A 1 101 ? 1.478 0.161 -13.085 1.00 88.12 101 ALA A C 1
ATOM 736 O O . ALA A 1 101 ? 1.110 0.119 -11.911 1.00 88.12 101 ALA A O 1
ATOM 737 N N . TRP A 1 102 ? 0.642 0.463 -14.080 1.00 87.31 102 TRP A N 1
ATOM 738 C CA . TRP A 1 102 ? -0.734 0.908 -13.863 1.00 87.31 102 TRP A CA 1
ATOM 739 C C . TRP A 1 102 ? -1.558 -0.111 -13.080 1.00 87.31 102 TRP A C 1
ATOM 741 O O . TRP A 1 102 ? -2.250 0.240 -12.123 1.00 87.31 102 TRP A O 1
ATOM 751 N N . THR A 1 103 ? -1.443 -1.389 -13.437 1.00 90.69 103 THR A N 1
ATOM 752 C CA . THR A 1 103 ? -2.162 -2.472 -12.754 1.00 90.69 103 THR A CA 1
ATOM 753 C C . THR A 1 103 ? -1.605 -2.711 -11.350 1.00 90.69 103 THR A C 1
ATOM 755 O O . THR A 1 103 ? -2.373 -2.897 -10.404 1.00 90.69 103 THR A O 1
ATOM 758 N N . GLY A 1 104 ? -0.280 -2.688 -11.186 1.00 93.06 104 GLY A N 1
ATOM 759 C CA . GLY A 1 104 ? 0.385 -2.903 -9.902 1.00 93.06 104 GLY A CA 1
ATOM 760 C C . GLY A 1 104 ? 0.066 -1.802 -8.893 1.00 93.06 104 GLY A C 1
ATOM 761 O O . GLY A 1 104 ? -0.456 -2.078 -7.808 1.00 93.06 104 GLY A O 1
ATOM 762 N N . TRP A 1 105 ? 0.291 -0.546 -9.276 1.00 91.25 105 TRP A N 1
ATOM 763 C CA . TRP A 1 105 ? 0.061 0.611 -8.415 1.00 91.25 105 TRP A CA 1
ATOM 764 C C . TRP A 1 105 ? -1.414 0.780 -8.061 1.00 91.25 105 TRP A C 1
ATOM 766 O O . TRP A 1 105 ? -1.739 0.939 -6.884 1.00 91.25 105 TRP A O 1
ATOM 776 N N . SER A 1 106 ? -2.332 0.656 -9.025 1.00 93.00 106 SER A N 1
ATOM 777 C CA . SER A 1 106 ? -3.769 0.702 -8.726 1.00 93.00 106 SER A CA 1
ATOM 778 C C . SER A 1 106 ? -4.192 -0.421 -7.771 1.00 93.00 106 SER A C 1
ATOM 780 O O . SER A 1 106 ? -4.866 -0.155 -6.773 1.00 93.00 106 SER A O 1
ATOM 782 N N . SER A 1 107 ? -3.724 -1.654 -7.985 1.00 94.81 107 SER A N 1
ATOM 783 C CA . SER A 1 107 ? -3.996 -2.780 -7.080 1.00 94.81 107 SER A CA 1
ATOM 784 C C . SER A 1 107 ? -3.473 -2.523 -5.665 1.00 94.81 107 SER A C 1
ATOM 786 O O . SER A 1 107 ? -4.159 -2.836 -4.692 1.00 94.81 107 SER A O 1
ATOM 788 N N . MET A 1 108 ? -2.302 -1.892 -5.519 1.00 94.69 108 MET A N 1
ATOM 789 C CA . MET A 1 108 ? -1.786 -1.489 -4.209 1.00 94.69 108 MET A CA 1
ATOM 790 C C . MET A 1 108 ? -2.765 -0.545 -3.495 1.00 94.69 108 MET A C 1
ATOM 792 O O . MET A 1 108 ? -3.129 -0.798 -2.343 1.00 94.69 108 MET A O 1
ATOM 796 N N . TYR A 1 109 ? -3.236 0.506 -4.173 1.00 93.69 109 TYR A N 1
ATOM 797 C CA . TYR A 1 109 ? -4.201 1.455 -3.607 1.00 93.69 109 TYR A CA 1
ATOM 798 C C . TYR A 1 109 ? -5.559 0.813 -3.302 1.00 93.69 109 TYR A C 1
ATOM 800 O O . TYR A 1 109 ? -6.158 1.129 -2.272 1.00 93.69 109 TYR A O 1
ATOM 808 N N . LEU A 1 110 ? -6.012 -0.149 -4.110 1.00 95.81 110 LEU A N 1
ATOM 809 C CA . LEU A 1 110 ? -7.191 -0.960 -3.802 1.00 95.81 110 LEU A CA 1
ATOM 810 C C . LEU A 1 110 ? -7.003 -1.754 -2.497 1.00 95.81 110 LEU A C 1
ATOM 812 O O . LEU A 1 110 ? -7.903 -1.804 -1.657 1.00 95.81 110 LEU A O 1
ATOM 816 N N . GLY A 1 111 ? -5.819 -2.335 -2.289 1.00 95.06 111 GLY A N 1
ATOM 817 C CA . GLY A 1 111 ? -5.462 -3.011 -1.042 1.00 95.06 111 GLY A CA 1
ATOM 818 C C . GLY A 1 111 ? -5.465 -2.070 0.167 1.00 95.06 111 GLY A C 1
ATOM 819 O O . GLY A 1 111 ? -6.012 -2.414 1.220 1.00 95.06 111 GLY A O 1
ATOM 820 N N . ILE A 1 112 ? -4.932 -0.851 0.016 1.00 93.06 112 ILE A N 1
ATOM 821 C CA . ILE A 1 112 ? -4.973 0.195 1.056 1.00 93.06 112 ILE A CA 1
ATOM 822 C C . ILE A 1 112 ? -6.424 0.573 1.383 1.00 93.06 112 ILE A C 1
ATOM 824 O O . ILE A 1 112 ? -6.775 0.662 2.560 1.00 93.06 112 ILE A O 1
ATOM 828 N N . PHE A 1 113 ? -7.285 0.715 0.374 1.00 95.12 113 PHE A N 1
ATOM 829 C CA . PHE A 1 113 ? -8.704 1.020 0.555 1.00 95.12 113 PHE A CA 1
ATOM 830 C C . PHE A 1 113 ? -9.437 -0.057 1.357 1.00 95.12 113 PHE A C 1
ATOM 832 O O . PHE A 1 113 ? -10.091 0.244 2.358 1.00 95.12 113 PHE A O 1
ATOM 839 N N . ILE A 1 114 ? -9.288 -1.324 0.963 1.00 95.56 114 ILE A N 1
ATOM 840 C CA . ILE A 1 114 ? -9.908 -2.459 1.660 1.00 95.56 114 ILE A CA 1
ATOM 841 C C . ILE A 1 114 ? -9.393 -2.542 3.104 1.00 95.56 114 ILE A C 1
ATOM 843 O O . ILE A 1 114 ? -10.175 -2.768 4.032 1.00 95.56 114 ILE A O 1
ATOM 847 N N . THR A 1 115 ? -8.103 -2.270 3.319 1.00 92.62 115 THR A N 1
ATOM 848 C CA . THR A 1 115 ? -7.520 -2.198 4.665 1.00 92.62 115 THR A CA 1
ATOM 849 C C . THR A 1 115 ? -8.116 -1.049 5.485 1.00 92.62 115 THR A C 1
ATOM 851 O O . THR A 1 115 ? -8.452 -1.238 6.654 1.00 92.62 115 THR A O 1
ATOM 854 N N . GLY A 1 116 ? -8.331 0.120 4.874 1.00 91.06 116 GLY A N 1
ATOM 855 C CA . GLY A 1 116 ? -9.002 1.268 5.488 1.00 91.06 116 GLY A CA 1
ATOM 856 C C . GLY A 1 116 ? -10.441 0.965 5.923 1.00 91.06 116 GLY A C 1
ATOM 857 O O . GLY A 1 116 ? -10.825 1.310 7.044 1.00 91.06 116 GLY A O 1
ATOM 858 N N . ILE A 1 117 ? -11.208 0.229 5.106 1.00 93.94 117 ILE A N 1
ATOM 859 C CA . ILE A 1 117 ? -12.531 -0.299 5.494 1.00 93.94 117 ILE A CA 1
ATOM 860 C C . ILE A 1 117 ? -12.404 -1.211 6.715 1.00 93.94 117 ILE A C 1
ATOM 862 O O . ILE A 1 117 ? -13.226 -1.140 7.631 1.00 93.94 117 ILE A O 1
ATOM 866 N N . GLY A 1 118 ? -11.380 -2.063 6.742 1.00 92.44 118 GLY A N 1
ATOM 867 C CA . GLY A 1 118 ? -11.061 -2.887 7.900 1.00 92.44 118 GLY A CA 1
ATOM 868 C C . GLY A 1 118 ? -10.851 -2.046 9.154 1.00 92.44 118 GLY A C 1
ATOM 869 O O . GLY A 1 118 ? -11.501 -2.295 10.166 1.00 92.44 118 GLY A O 1
ATOM 870 N N . TYR A 1 119 ? -10.042 -0.990 9.074 1.00 89.94 119 TYR A N 1
ATOM 871 C CA . TYR A 1 119 ? -9.799 -0.104 10.209 1.00 89.94 119 TYR A CA 1
ATOM 872 C C . TYR A 1 119 ? -11.033 0.657 10.686 1.00 89.94 119 TYR A C 1
ATOM 874 O O . TYR A 1 119 ? -11.185 0.834 11.893 1.00 89.94 119 TYR A O 1
ATOM 882 N N . LEU A 1 120 ? -11.945 1.052 9.793 1.00 91.62 120 LEU A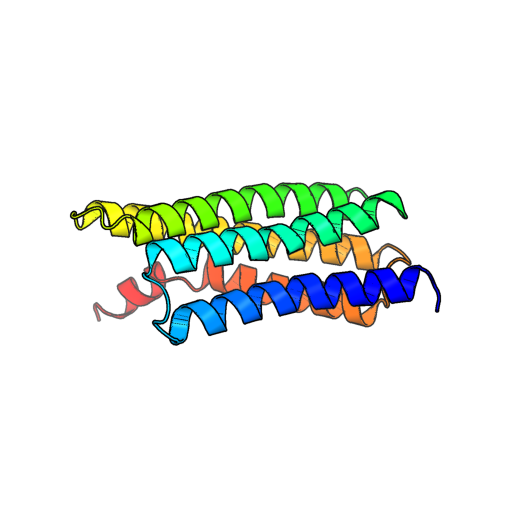 N 1
ATOM 883 C CA . LEU A 1 120 ? -13.235 1.650 10.173 1.00 91.62 120 LEU A CA 1
ATOM 884 C C . LEU A 1 120 ? -14.096 0.722 11.041 1.00 91.62 120 LEU A C 1
ATOM 886 O O . LEU A 1 120 ? -14.937 1.194 11.804 1.00 91.62 120 LEU A O 1
ATOM 890 N N . ARG A 1 121 ? -13.879 -0.592 10.932 1.00 90.25 121 ARG A N 1
ATOM 891 C CA . ARG A 1 121 ? -14.579 -1.636 11.691 1.00 90.25 121 ARG A CA 1
ATOM 892 C C . ARG A 1 121 ? -13.824 -2.079 12.949 1.00 90.25 121 ARG A C 1
ATOM 894 O O . ARG A 1 121 ? -14.209 -3.075 13.551 1.00 90.25 121 ARG A O 1
ATOM 901 N N . THR A 1 122 ? -12.757 -1.377 13.327 1.00 87.69 122 THR A N 1
ATOM 902 C CA . THR A 1 122 ? -11.923 -1.683 14.502 1.00 87.69 122 THR A CA 1
ATOM 903 C C . THR A 1 122 ? -11.731 -0.442 15.362 1.00 87.69 122 THR A C 1
ATOM 905 O O . THR A 1 122 ? -12.085 0.666 14.958 1.00 87.69 122 THR A O 1
ATOM 908 N N . ASN A 1 123 ? -11.109 -0.606 16.531 1.00 84.25 123 ASN A N 1
ATOM 909 C CA . ASN A 1 123 ? -10.707 0.517 17.379 1.00 84.25 123 ASN A CA 1
ATOM 910 C C . ASN A 1 123 ? -9.187 0.747 17.361 1.00 84.25 123 ASN A C 1
ATOM 912 O O . ASN A 1 123 ? -8.650 1.276 18.343 1.00 84.25 123 ASN A O 1
ATOM 916 N N . LEU A 1 124 ? -8.499 0.317 16.294 1.00 80.00 124 LEU A N 1
ATOM 917 C CA . LEU A 1 124 ? -7.050 0.467 16.117 1.00 80.00 124 LEU A CA 1
ATOM 918 C C . LEU A 1 124 ? -6.646 1.927 15.872 1.00 80.00 124 LEU A C 1
ATOM 920 O O . LEU A 1 124 ? -5.669 2.399 16.450 1.00 80.00 124 LEU A O 1
ATOM 924 N N . PHE A 1 125 ? -7.434 2.649 15.073 1.00 81.12 125 PHE A N 1
ATOM 925 C CA . PHE A 1 125 ? -7.190 4.038 14.682 1.00 81.12 125 PHE A CA 1
ATOM 926 C C . PHE A 1 125 ? -8.437 4.900 14.919 1.00 81.12 125 PHE A C 1
ATOM 928 O O . PHE A 1 125 ? -9.554 4.374 14.932 1.00 81.12 125 PHE A O 1
ATOM 935 N N . PRO A 1 126 ? -8.291 6.231 15.072 1.00 85.56 126 PRO A N 1
ATOM 936 C CA . PRO A 1 126 ? -9.428 7.142 15.042 1.00 85.56 126 PRO A CA 1
ATOM 937 C C . PRO A 1 126 ? -10.228 6.970 13.747 1.00 85.56 126 PRO A C 1
ATOM 939 O O . PRO A 1 126 ? -9.656 6.989 12.659 1.00 85.56 126 PRO A O 1
ATOM 942 N N . GLN A 1 127 ? -11.554 6.858 13.853 1.00 86.75 127 GLN A N 1
ATOM 943 C CA . GLN A 1 127 ? -12.419 6.582 12.698 1.00 86.75 127 GLN A CA 1
ATOM 944 C C . GLN A 1 127 ? -12.245 7.589 11.556 1.00 86.75 127 GLN A C 1
ATOM 946 O O . GLN A 1 127 ? -12.277 7.197 10.395 1.00 86.75 127 GLN A O 1
ATOM 951 N N . TRP A 1 128 ? -12.008 8.867 11.868 1.00 84.50 128 TRP A N 1
ATOM 952 C CA . TRP A 1 128 ? -11.783 9.900 10.855 1.00 84.50 128 TRP A CA 1
ATOM 953 C C . TRP A 1 128 ? -10.511 9.651 10.030 1.00 84.50 128 TRP A C 1
ATOM 955 O O . TRP A 1 128 ? -10.503 9.912 8.831 1.00 84.50 128 TRP A O 1
ATOM 965 N N . LEU A 1 129 ? -9.456 9.110 10.647 1.00 85.06 129 LEU A N 1
ATOM 966 C CA . LEU A 1 129 ? -8.196 8.810 9.971 1.00 85.06 129 LEU A CA 1
ATOM 967 C C . LEU A 1 129 ? -8.350 7.574 9.079 1.00 85.06 129 LEU A C 1
ATOM 969 O O . LEU A 1 129 ? -7.900 7.577 7.937 1.00 85.06 129 LEU A O 1
ATOM 973 N N . SER A 1 130 ? -9.051 6.548 9.567 1.00 89.06 130 SER A N 1
ATOM 974 C CA . SER A 1 130 ? -9.412 5.365 8.774 1.00 89.06 130 SER A CA 1
ATOM 975 C C . SER A 1 130 ? -10.321 5.724 7.593 1.00 89.06 130 SER A C 1
ATOM 977 O O . SER A 1 130 ? -10.156 5.194 6.493 1.00 89.06 130 SER A O 1
ATOM 979 N N . ALA A 1 131 ? -11.261 6.654 7.796 1.00 89.81 131 ALA A N 1
ATOM 980 C CA . ALA A 1 131 ? -12.122 7.183 6.742 1.00 89.81 131 ALA A CA 1
ATOM 981 C C . ALA A 1 131 ? -11.302 7.942 5.697 1.00 89.81 131 ALA A C 1
ATOM 983 O O . ALA A 1 131 ? -11.446 7.675 4.507 1.00 89.81 131 ALA A O 1
ATOM 984 N N . LEU A 1 132 ? -10.404 8.828 6.140 1.00 90.44 132 LEU A N 1
ATOM 985 C CA . LEU A 1 132 ? -9.511 9.572 5.258 1.00 90.44 132 LEU A CA 1
ATOM 986 C C . LEU A 1 132 ? -8.657 8.621 4.415 1.00 90.44 132 LEU A C 1
ATOM 988 O O . LEU A 1 132 ? -8.649 8.762 3.199 1.00 90.44 132 LEU A O 1
ATOM 992 N N . LEU A 1 133 ? -8.015 7.626 5.042 1.00 89.81 133 LEU A N 1
ATOM 993 C CA . LEU A 1 133 ? -7.224 6.604 4.352 1.00 89.81 133 LEU A CA 1
ATOM 994 C C . LEU A 1 133 ? -8.050 5.881 3.286 1.00 89.81 133 LEU A C 1
ATOM 996 O O . LEU A 1 133 ? -7.578 5.694 2.169 1.00 89.81 133 LEU A O 1
ATOM 1000 N N . SER A 1 134 ? -9.282 5.488 3.618 1.00 93.25 134 SER A N 1
ATOM 1001 C CA . SER A 1 134 ? -10.172 4.786 2.688 1.00 93.25 134 SER A CA 1
ATOM 1002 C C . SER A 1 134 ? -10.534 5.667 1.491 1.00 93.25 134 SER A C 1
ATOM 1004 O O . SER A 1 134 ? -10.429 5.239 0.348 1.00 93.25 134 SER A O 1
ATOM 1006 N N . VAL A 1 135 ? -10.925 6.918 1.733 1.00 94.44 135 VAL A N 1
ATOM 1007 C CA . VAL A 1 135 ? -11.341 7.837 0.665 1.00 94.44 135 VAL A CA 1
ATOM 1008 C C . VAL A 1 135 ? -10.171 8.193 -0.251 1.00 94.44 135 VAL A C 1
ATOM 1010 O O . VAL A 1 135 ? -10.319 8.134 -1.469 1.00 94.44 135 VAL A O 1
ATOM 1013 N N . THR A 1 136 ? -9.005 8.532 0.304 1.00 92.06 136 THR A N 1
ATOM 1014 C CA . THR A 1 136 ? -7.841 8.935 -0.500 1.00 92.06 136 THR A CA 1
ATOM 1015 C C . THR A 1 136 ? -7.278 7.778 -1.313 1.00 92.06 136 THR A C 1
ATOM 1017 O O . THR A 1 136 ? -6.976 7.953 -2.492 1.00 92.06 136 THR A O 1
ATOM 1020 N N . SER A 1 137 ? -7.183 6.584 -0.725 1.00 93.25 137 SER A N 1
ATOM 1021 C CA . SER A 1 137 ? -6.727 5.394 -1.450 1.00 93.25 137 SER A CA 1
ATOM 1022 C C . SER A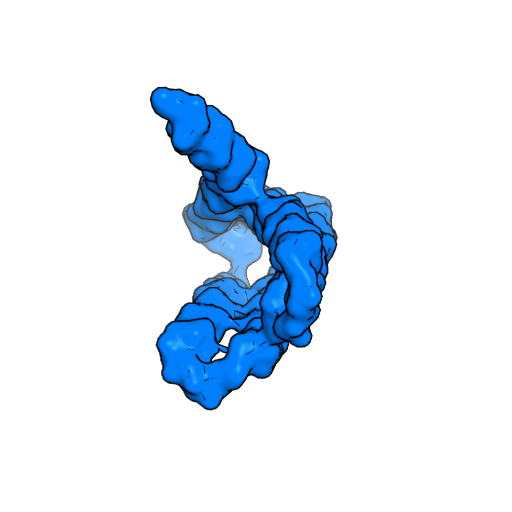 1 137 ? -7.712 4.959 -2.529 1.00 93.25 137 SER A C 1
ATOM 1024 O O . SER A 1 137 ? -7.276 4.614 -3.622 1.00 93.25 137 SER A O 1
ATOM 1026 N N . PHE A 1 138 ? -9.024 5.048 -2.290 1.00 95.00 138 PHE A N 1
ATOM 1027 C CA . PHE A 1 138 ? -10.015 4.770 -3.328 1.00 95.00 138 PHE A CA 1
ATOM 1028 C C . PHE A 1 138 ? -9.949 5.780 -4.476 1.00 95.00 138 PHE A C 1
ATOM 1030 O O . PHE A 1 138 ? -10.004 5.383 -5.636 1.00 95.00 138 PHE A O 1
ATOM 1037 N N . ALA A 1 139 ? -9.790 7.071 -4.171 1.00 93.50 139 ALA A N 1
ATOM 1038 C CA . ALA A 1 139 ? -9.624 8.101 -5.191 1.00 93.50 139 ALA A CA 1
ATOM 1039 C C . ALA A 1 139 ? -8.376 7.845 -6.053 1.00 93.50 139 ALA A C 1
ATOM 1041 O O . ALA A 1 139 ? -8.467 7.896 -7.277 1.00 93.50 139 ALA A O 1
ATOM 1042 N N . MET A 1 140 ? -7.241 7.500 -5.432 1.00 91.69 140 MET A N 1
ATOM 1043 C CA . MET A 1 140 ? -6.021 7.142 -6.163 1.00 91.69 140 MET A CA 1
ATOM 1044 C C . MET A 1 140 ? -6.163 5.848 -6.958 1.00 91.69 140 MET A C 1
ATOM 1046 O O . MET A 1 140 ? -5.709 5.790 -8.094 1.00 91.69 140 MET A O 1
ATOM 1050 N N . PHE A 1 141 ? -6.830 4.830 -6.413 1.00 94.19 141 PHE A N 1
ATOM 1051 C CA . PHE A 1 141 ? -7.158 3.621 -7.161 1.00 94.19 141 PHE A CA 1
ATOM 1052 C C . PHE A 1 141 ? -7.993 3.949 -8.401 1.00 94.19 141 PHE A C 1
ATOM 1054 O O . PHE A 1 141 ? -7.630 3.539 -9.494 1.00 94.19 141 PHE A O 1
ATOM 1061 N N . ALA A 1 142 ? -9.081 4.709 -8.255 1.00 91.81 142 ALA A N 1
ATOM 1062 C CA . ALA A 1 142 ? -9.941 5.076 -9.375 1.00 91.81 142 ALA A CA 1
ATOM 1063 C C . ALA A 1 142 ? -9.178 5.893 -10.427 1.00 91.81 142 ALA A C 1
ATOM 1065 O O . ALA A 1 142 ? -9.322 5.640 -11.620 1.00 91.81 142 ALA A O 1
ATOM 1066 N N . PHE A 1 143 ? -8.323 6.821 -9.990 1.00 89.06 143 PHE A N 1
ATOM 1067 C CA . PHE A 1 143 ? -7.442 7.565 -10.882 1.00 89.06 143 PHE A CA 1
ATOM 1068 C C . PHE A 1 143 ? -6.513 6.632 -11.663 1.00 89.06 143 PHE A C 1
ATOM 1070 O O . PHE A 1 143 ? -6.550 6.640 -12.886 1.00 89.06 143 PHE A O 1
ATOM 1077 N N . LEU A 1 144 ? -5.775 5.769 -10.963 1.00 89.19 144 LEU A N 1
ATOM 1078 C CA . LEU A 1 144 ? -4.789 4.856 -11.544 1.00 89.19 144 LEU A CA 1
ATOM 1079 C C . LEU A 1 144 ? -5.372 3.600 -12.201 1.00 89.19 144 LEU A C 1
ATOM 1081 O O . LEU A 1 144 ? -4.606 2.796 -12.716 1.00 89.19 144 LEU A O 1
ATOM 1085 N N . ALA A 1 145 ? -6.673 3.341 -12.113 1.00 87.81 145 ALA A N 1
ATOM 1086 C CA . ALA A 1 145 ? -7.305 2.177 -12.740 1.00 87.81 145 ALA A CA 1
ATOM 1087 C C . ALA A 1 145 ? -8.218 2.575 -13.901 1.00 87.81 145 ALA A C 1
ATOM 1089 O O . ALA A 1 145 ? -8.409 1.787 -14.822 1.00 87.81 145 ALA A O 1
ATOM 1090 N N . VAL A 1 146 ? -8.814 3.769 -13.841 1.00 79.50 146 VAL A N 1
ATOM 1091 C CA . VAL A 1 146 ? -9.862 4.201 -14.776 1.00 79.50 146 VAL A CA 1
ATOM 1092 C C . VAL A 1 146 ? -9.431 5.413 -15.596 1.00 79.50 146 VAL A C 1
ATOM 1094 O O . VAL A 1 146 ? -9.761 5.477 -16.774 1.00 79.50 146 VAL A O 1
ATOM 1097 N N . LEU A 1 147 ? -8.688 6.359 -15.012 1.00 65.75 147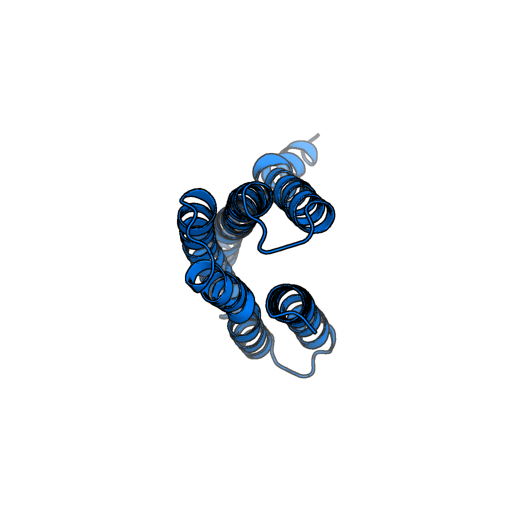 LEU A N 1
ATOM 1098 C CA . LEU A 1 147 ? -8.318 7.627 -15.663 1.00 65.75 147 LEU A CA 1
ATOM 1099 C C . LEU A 1 147 ? -6.948 7.571 -16.378 1.00 65.75 147 LEU A C 1
ATOM 1101 O O . LEU A 1 147 ? -6.341 8.607 -16.642 1.00 65.75 147 LEU A O 1
ATOM 1105 N N . ASN A 1 148 ? -6.453 6.372 -16.695 1.00 66.31 148 ASN A N 1
ATOM 1106 C CA . ASN A 1 148 ? -5.096 6.147 -17.205 1.00 66.31 148 ASN A CA 1
ATOM 1107 C C . ASN A 1 148 ? -4.884 6.502 -18.686 1.00 66.31 148 ASN A C 1
ATOM 1109 O O . ASN A 1 148 ? -5.818 6.731 -19.455 1.00 66.31 148 ASN A O 1
ATOM 1113 N N . GLY A 1 149 ? -3.606 6.456 -19.089 1.00 53.03 149 GLY A N 1
ATOM 1114 C CA . GLY A 1 149 ? -3.063 6.836 -20.396 1.00 53.03 149 GLY A CA 1
ATOM 1115 C C . GLY A 1 149 ? -3.760 6.287 -21.647 1.00 53.03 149 GLY A C 1
ATOM 1116 O O . GLY A 1 149 ? -3.704 6.961 -22.667 1.00 53.03 149 GLY A O 1
ATOM 1117 N N . GLU A 1 150 ? -4.477 5.158 -21.602 1.00 55.75 150 GLU A N 1
ATOM 1118 C CA . GLU A 1 150 ? -5.263 4.677 -22.757 1.00 55.75 150 GLU A CA 1
ATOM 1119 C C . GLU A 1 150 ? -6.356 5.677 -23.183 1.00 55.75 150 GLU A C 1
ATOM 1121 O O . GLU A 1 150 ? -6.562 5.898 -24.376 1.00 55.75 150 GLU A O 1
ATOM 1126 N N . GLN A 1 151 ? -7.007 6.360 -22.231 1.00 52.53 151 GLN A N 1
ATOM 1127 C CA . GLN A 1 151 ? -7.976 7.418 -22.546 1.00 52.53 151 GLN A CA 1
ATOM 1128 C C . GLN A 1 151 ? -7.305 8.716 -23.014 1.00 52.53 151 GLN A C 1
ATOM 1130 O O . GLN A 1 151 ? -7.886 9.453 -23.807 1.00 52.53 151 GLN A O 1
ATOM 1135 N N . LEU A 1 152 ? -6.093 9.019 -22.544 1.00 49.06 152 LEU A N 1
ATOM 1136 C CA . LEU A 1 152 ? -5.347 10.207 -22.978 1.00 49.06 152 LEU A CA 1
ATOM 1137 C C . LEU A 1 152 ? -4.743 10.023 -24.379 1.00 49.06 152 LEU A C 1
ATOM 1139 O O . LEU A 1 152 ? -4.748 10.970 -25.160 1.00 49.06 152 LEU A O 1
ATOM 1143 N N . LEU A 1 153 ? -4.302 8.809 -24.726 1.00 52.31 153 LEU A N 1
ATOM 1144 C CA . LEU A 1 153 ? -3.854 8.443 -26.073 1.00 52.31 153 LEU A CA 1
ATOM 1145 C C . LEU A 1 153 ? -5.022 8.466 -27.070 1.00 52.31 153 LEU A C 1
ATOM 1147 O O . LEU A 1 153 ? -4.893 9.050 -28.140 1.00 52.31 153 LEU A O 1
ATOM 1151 N N . SER A 1 154 ? -6.192 7.940 -26.689 1.00 52.03 154 SER A N 1
ATOM 1152 C CA . SER A 1 154 ? -7.400 7.980 -27.529 1.00 52.03 154 SER A CA 1
ATOM 1153 C C . SER A 1 154 ? -7.956 9.393 -27.763 1.00 52.03 154 SER A C 1
ATOM 1155 O O . SER A 1 154 ? -8.639 9.606 -28.760 1.00 52.03 154 SER A O 1
ATOM 1157 N N . ASN A 1 155 ? -7.708 10.346 -26.859 1.00 51.28 155 ASN A N 1
ATOM 1158 C CA . ASN A 1 155 ? -8.183 11.733 -26.980 1.00 51.28 155 ASN A CA 1
ATOM 1159 C C . ASN A 1 155 ? -7.165 12.675 -27.655 1.00 51.28 155 ASN A C 1
ATOM 1161 O O . ASN A 1 155 ? -7.475 13.844 -27.866 1.00 51.28 155 ASN A O 1
ATOM 1165 N N . GLY A 1 156 ? -5.956 12.198 -27.969 1.00 48.34 156 GLY A N 1
ATOM 1166 C CA . GLY A 1 156 ? -4.933 12.953 -28.705 1.00 48.34 156 GLY A CA 1
ATOM 1167 C C . GLY A 1 156 ? -4.961 12.745 -30.225 1.00 48.34 156 GLY A C 1
ATOM 1168 O O . GLY A 1 156 ? -4.203 13.404 -30.931 1.00 48.34 156 GLY A O 1
ATOM 1169 N N . GLU A 1 157 ? -5.810 11.841 -30.727 1.00 47.12 157 GLU A N 1
ATOM 1170 C CA . GLU A 1 157 ? -5.953 11.503 -32.156 1.00 47.12 157 GLU A CA 1
ATOM 1171 C C . GLU A 1 157 ? -7.158 12.183 -32.850 1.00 47.12 157 GLU A C 1
ATOM 1173 O O . GLU A 1 157 ? -7.534 11.795 -33.958 1.00 47.12 157 GLU A O 1
ATOM 1178 N N . THR A 1 158 ? -7.761 13.207 -32.235 1.00 41.78 158 THR A N 1
ATOM 1179 C CA . THR A 1 158 ? -8.798 14.066 -32.855 1.00 41.78 158 THR A CA 1
ATOM 1180 C C . THR A 1 158 ? -8.261 15.447 -33.183 1.00 41.78 158 THR A C 1
ATOM 1182 O O . THR A 1 158 ? -8.554 15.945 -34.292 1.00 41.78 158 THR A O 1
#